Protein AF-A0A392RD25-F1 (afdb_monomer_lite)

Secondary structure (DSSP, 8-state):
------THHHHTSSS-HHHHHHHHHHHTT-S--HHHHHHTT---S-S--S-SSS---HHIIIIISHHHHHHHHHTT---HHHH----HHHHHHHHSSSTTHHHHHHHHHHHHHTT-

pLDDT: mean 81.54, std 16.65, range [34.22, 96.94]

InterPro domains:
  IPR026960 Reverse transcriptase zinc-binding domain [PF13966] (4-72)

Sequence (116 aa):
MHNSNSWTWIWKIAAPEKIKFFIWCACHNAIPTLSLLCRRNLAQSDIRPRCSTSEETILHCIRDCNTAQSIWNSLGFRSAEFFNPSDPEVWLRNNSSGNKAPIFLAGLWWNWRARN

Organism: NCBI:txid97028

Structure (mmCIF, N/CA/C/O backbone):
data_AF-A0A392RD25-F1
#
_entry.id   AF-A0A392RD25-F1
#
loop_
_atom_site.group_PDB
_atom_site.id
_atom_site.type_symbol
_atom_site.label_atom_id
_atom_site.label_alt_id
_atom_site.label_comp_id
_atom_site.label_asym_id
_atom_site.label_entity_id
_atom_site.label_seq_id
_atom_site.pdbx_PDB_ins_code
_atom_site.Cartn_x
_atom_site.Cartn_y
_atom_site.Cartn_z
_atom_site.occupancy
_atom_site.B_iso_or_equiv
_atom_site.auth_seq_id
_atom_site.auth_comp_id
_atom_site.auth_asym_id
_atom_site.auth_atom_id
_atom_site.pdbx_PDB_model_num
ATOM 1 N N . MET A 1 1 ? 13.461 20.822 11.283 1.00 34.22 1 MET A N 1
ATOM 2 C CA . MET A 1 1 ? 12.802 21.436 10.110 1.00 34.22 1 MET A CA 1
ATOM 3 C C . MET A 1 1 ? 12.602 20.337 9.077 1.00 34.22 1 MET A C 1
ATOM 5 O O . MET A 1 1 ? 13.575 19.894 8.484 1.00 34.22 1 MET A O 1
ATOM 9 N N . HIS A 1 2 ? 11.386 19.789 8.988 1.00 39.03 2 HIS A N 1
ATOM 10 C CA . HIS A 1 2 ? 11.055 18.676 8.091 1.00 39.03 2 HIS A CA 1
ATOM 11 C C . HIS A 1 2 ? 11.179 19.138 6.635 1.00 39.03 2 HIS A C 1
ATOM 13 O O . HIS A 1 2 ? 10.427 20.006 6.196 1.00 39.03 2 HIS A O 1
ATOM 19 N N . ASN A 1 3 ? 12.143 18.579 5.905 1.00 42.84 3 ASN A N 1
ATOM 20 C CA . ASN A 1 3 ? 12.251 18.768 4.464 1.00 42.84 3 ASN A CA 1
ATOM 21 C C . ASN A 1 3 ? 10.951 18.285 3.808 1.00 42.84 3 ASN A C 1
ATOM 23 O O . ASN A 1 3 ? 10.501 17.177 4.079 1.00 42.84 3 ASN A O 1
ATOM 27 N N . SER A 1 4 ? 10.364 19.146 2.979 1.00 49.56 4 SER A N 1
ATOM 28 C CA . SER A 1 4 ? 9.182 18.922 2.142 1.00 49.56 4 SER A CA 1
ATOM 29 C C . SER A 1 4 ? 9.022 17.456 1.703 1.00 49.56 4 SER A C 1
ATOM 31 O O . SER A 1 4 ? 9.732 16.986 0.808 1.00 49.56 4 SER A O 1
ATOM 33 N N . ASN A 1 5 ? 8.085 16.728 2.328 1.00 58.62 5 ASN A N 1
ATOM 34 C CA . ASN A 1 5 ? 7.627 15.417 1.863 1.00 58.62 5 ASN A CA 1
ATOM 35 C C . ASN A 1 5 ? 6.907 15.623 0.531 1.00 58.62 5 ASN A C 1
ATOM 37 O O . ASN A 1 5 ? 5.698 15.831 0.455 1.00 58.62 5 ASN A O 1
ATOM 41 N N . SER A 1 6 ? 7.685 15.639 -0.544 1.00 76.56 6 SER A N 1
ATOM 42 C CA . SER A 1 6 ? 7.154 15.794 -1.882 1.00 76.56 6 SER A CA 1
ATOM 43 C C . SER A 1 6 ? 6.322 14.559 -2.231 1.00 76.56 6 SER A C 1
ATOM 45 O O . SER A 1 6 ? 6.860 13.491 -2.523 1.00 76.56 6 SER A O 1
ATOM 47 N N . TRP A 1 7 ? 4.998 14.719 -2.271 1.00 88.69 7 TRP A N 1
ATOM 48 C CA . TRP A 1 7 ? 4.036 13.723 -2.766 1.00 88.69 7 TRP A CA 1
ATOM 49 C C . TRP A 1 7 ? 4.219 13.379 -4.256 1.00 88.69 7 TRP A C 1
ATOM 51 O O . TRP A 1 7 ? 3.468 12.584 -4.816 1.00 88.69 7 TRP A O 1
ATOM 61 N N . THR A 1 8 ? 5.233 13.947 -4.918 1.00 91.00 8 THR A N 1
ATOM 62 C CA . THR A 1 8 ? 5.591 13.665 -6.316 1.00 91.00 8 THR A CA 1
ATOM 63 C C . THR A 1 8 ? 5.876 12.192 -6.575 1.00 91.00 8 THR A C 1
ATOM 65 O O . THR A 1 8 ? 5.678 11.737 -7.699 1.00 91.00 8 THR A O 1
ATOM 68 N N . TRP A 1 9 ? 6.309 11.432 -5.564 1.00 93.44 9 TRP A N 1
ATOM 69 C CA . TRP A 1 9 ? 6.549 9.998 -5.722 1.00 93.44 9 TRP A CA 1
ATOM 70 C C . TRP A 1 9 ? 5.273 9.239 -6.107 1.00 93.44 9 TRP A C 1
ATOM 72 O O . TRP A 1 9 ? 5.353 8.342 -6.938 1.00 93.44 9 TRP A O 1
ATOM 82 N N . ILE A 1 10 ? 4.107 9.644 -5.586 1.00 94.88 10 ILE A N 1
ATOM 83 C CA . ILE A 1 10 ? 2.811 9.017 -5.891 1.00 94.88 10 ILE A CA 1
ATOM 84 C C . ILE A 1 10 ? 2.502 9.156 -7.383 1.00 94.88 10 ILE A C 1
ATOM 86 O O . ILE A 1 10 ? 2.130 8.198 -8.058 1.00 94.88 10 ILE A O 1
ATOM 90 N N . TRP A 1 11 ? 2.716 10.353 -7.923 1.00 94.06 11 TRP A N 1
ATOM 91 C CA . TRP A 1 11 ? 2.390 10.666 -9.312 1.00 94.06 11 TRP A CA 1
ATOM 92 C C . TRP A 1 11 ? 3.345 10.014 -10.320 1.00 94.06 11 TRP A C 1
ATOM 94 O O . TRP A 1 11 ? 2.962 9.803 -11.472 1.00 94.06 11 TRP A O 1
ATOM 104 N N . LYS A 1 12 ? 4.547 9.625 -9.871 1.00 93.44 12 LYS A N 1
ATOM 105 C CA . LYS A 1 12 ? 5.547 8.880 -10.653 1.00 93.44 12 LYS A CA 1
ATOM 106 C C . LYS A 1 12 ? 5.282 7.371 -10.728 1.00 93.44 12 LYS A C 1
ATOM 108 O O . LYS A 1 12 ? 5.940 6.694 -11.513 1.00 93.44 12 LYS A O 1
ATOM 113 N N . ILE A 1 13 ? 4.350 6.831 -9.939 1.00 94.56 13 ILE A N 1
ATOM 114 C CA . ILE A 1 13 ? 4.014 5.402 -9.973 1.00 94.56 13 ILE A CA 1
ATOM 115 C C . ILE A 1 13 ? 3.437 5.043 -11.348 1.00 94.56 13 ILE A C 1
ATOM 117 O O . ILE A 1 13 ? 2.543 5.718 -11.858 1.00 94.56 13 ILE A O 1
ATOM 121 N N . ALA A 1 14 ? 3.896 3.938 -11.933 1.00 93.75 14 ALA A N 1
ATOM 122 C CA . ALA A 1 14 ? 3.317 3.376 -13.151 1.00 93.75 14 ALA A CA 1
ATOM 123 C C . ALA A 1 14 ? 1.992 2.649 -12.841 1.00 93.75 14 ALA A C 1
ATOM 125 O O . ALA A 1 14 ? 1.926 1.423 -12.808 1.00 93.75 14 ALA A O 1
ATOM 126 N N . ALA A 1 15 ? 0.934 3.413 -12.563 1.00 94.19 15 ALA A N 1
ATOM 127 C CA . ALA A 1 15 ? -0.400 2.904 -12.251 1.00 94.19 15 ALA A CA 1
ATOM 128 C C . ALA A 1 15 ? -1.502 3.832 -12.783 1.00 94.19 15 ALA A C 1
ATOM 130 O O . ALA A 1 15 ? -1.244 5.015 -13.013 1.00 94.19 15 ALA A O 1
ATOM 131 N N . PRO A 1 16 ? -2.744 3.337 -12.935 1.00 94.69 16 PRO A N 1
ATOM 132 C CA . PRO A 1 16 ? -3.891 4.187 -13.230 1.00 94.69 16 PRO A CA 1
ATOM 133 C C . PRO A 1 16 ? -4.066 5.314 -12.202 1.00 94.69 16 PRO A C 1
ATOM 135 O O . PRO A 1 16 ? -3.898 5.091 -11.001 1.00 94.69 16 PRO A O 1
ATOM 138 N N . GLU A 1 17 ? -4.510 6.488 -12.657 1.00 93.38 17 GLU A N 1
ATOM 139 C CA . GLU A 1 17 ? -4.712 7.677 -11.807 1.00 93.38 17 GLU A CA 1
ATOM 140 C C . GLU A 1 17 ? -5.620 7.412 -10.600 1.00 93.38 17 GLU A C 1
ATOM 142 O O . GLU A 1 17 ? -5.350 7.887 -9.502 1.00 93.38 17 GLU A O 1
ATOM 147 N N . LYS A 1 18 ? -6.638 6.554 -10.748 1.00 90.06 18 LYS A N 1
ATOM 148 C CA . LYS A 1 18 ? -7.500 6.139 -9.628 1.00 90.06 18 LYS A CA 1
ATOM 149 C C . LYS A 1 18 ? -6.734 5.474 -8.475 1.00 90.06 18 LYS A C 1
ATOM 151 O O . LYS A 1 18 ? -7.099 5.660 -7.320 1.00 90.06 18 LYS A O 1
ATOM 156 N N . ILE A 1 19 ? -5.677 4.709 -8.772 1.00 93.19 19 ILE A N 1
ATOM 157 C CA . ILE A 1 19 ? -4.851 4.046 -7.753 1.00 93.19 19 ILE A CA 1
ATOM 158 C C . ILE A 1 19 ? -3.926 5.074 -7.099 1.00 93.19 19 ILE A C 1
ATOM 160 O O . ILE A 1 19 ? -3.790 5.078 -5.881 1.00 93.19 19 ILE A O 1
ATOM 164 N N . LYS A 1 20 ? -3.339 5.985 -7.884 1.00 94.31 20 LYS A N 1
ATOM 165 C CA . LYS A 1 20 ? -2.521 7.089 -7.357 1.00 94.31 20 LYS A CA 1
ATOM 166 C C . LYS A 1 20 ? -3.326 7.977 -6.410 1.00 94.31 20 LYS A C 1
ATOM 168 O O . LYS A 1 20 ? -2.880 8.255 -5.301 1.00 94.31 20 LYS A O 1
ATOM 173 N N . PHE A 1 21 ? -4.537 8.352 -6.815 1.00 91.88 21 PHE A N 1
ATOM 174 C CA . PHE A 1 21 ? -5.453 9.134 -5.992 1.00 91.88 21 PHE A CA 1
ATOM 175 C C . PHE A 1 21 ? -5.832 8.391 -4.709 1.00 91.88 21 PHE A C 1
ATOM 177 O O . PHE A 1 21 ? -5.794 8.964 -3.625 1.00 91.88 21 PHE A O 1
ATOM 184 N N . PHE A 1 22 ? -6.116 7.091 -4.810 1.00 91.38 22 PHE A N 1
ATOM 185 C CA . PHE A 1 22 ? -6.359 6.249 -3.645 1.00 91.38 22 PHE A CA 1
ATOM 186 C C . PHE A 1 22 ? -5.171 6.237 -2.666 1.00 91.38 22 PHE A C 1
ATOM 188 O O . PHE A 1 22 ? -5.369 6.449 -1.472 1.00 91.38 22 PHE A O 1
ATOM 195 N N . ILE A 1 23 ? -3.941 6.045 -3.158 1.00 93.31 23 ILE A N 1
ATOM 196 C CA . ILE A 1 23 ? -2.710 6.085 -2.346 1.00 93.31 23 ILE A CA 1
ATOM 197 C C . ILE A 1 23 ? -2.565 7.445 -1.664 1.00 93.31 23 ILE A C 1
ATOM 199 O O . ILE A 1 23 ? -2.286 7.504 -0.470 1.00 93.31 23 ILE A O 1
ATOM 203 N N . TRP A 1 24 ? -2.807 8.535 -2.394 1.00 93.19 24 TRP A N 1
ATOM 204 C CA . TRP A 1 24 ? -2.792 9.881 -1.832 1.00 93.19 24 TRP A CA 1
ATOM 205 C C . TRP A 1 24 ? -3.810 10.025 -0.691 1.00 93.19 24 TRP A C 1
ATOM 207 O O . TRP A 1 24 ? -3.440 10.418 0.415 1.00 93.19 24 TRP A O 1
ATOM 217 N N . CYS A 1 25 ? -5.065 9.614 -0.895 1.00 90.00 25 CYS A N 1
ATOM 218 C CA . CYS A 1 25 ? -6.070 9.630 0.168 1.00 90.00 25 CYS A CA 1
ATOM 219 C C . CYS A 1 25 ? -5.663 8.763 1.370 1.00 90.00 25 CYS A C 1
ATOM 221 O O . CYS A 1 25 ? -5.920 9.156 2.509 1.00 90.00 25 CYS A O 1
ATOM 223 N N . ALA A 1 26 ? -5.037 7.604 1.137 1.00 89.19 26 ALA A N 1
ATOM 224 C CA . ALA A 1 26 ? -4.579 6.701 2.191 1.00 89.19 26 ALA A CA 1
ATOM 225 C C . ALA A 1 26 ? -3.498 7.345 3.065 1.00 89.19 26 ALA A C 1
ATOM 227 O O . ALA A 1 26 ? -3.618 7.318 4.288 1.00 89.19 26 ALA A O 1
ATOM 228 N N . CYS A 1 27 ? -2.497 7.980 2.450 1.00 89.75 27 CYS A N 1
ATOM 229 C CA . CYS A 1 27 ? -1.444 8.703 3.166 1.00 89.75 27 CYS A CA 1
ATOM 230 C C . CYS A 1 27 ? -1.998 9.872 3.996 1.00 89.75 27 CYS A C 1
ATOM 232 O O . CYS A 1 27 ? -1.478 10.181 5.063 1.00 89.75 27 CYS A O 1
ATOM 234 N N . HIS A 1 28 ? -3.077 10.506 3.534 1.00 85.56 28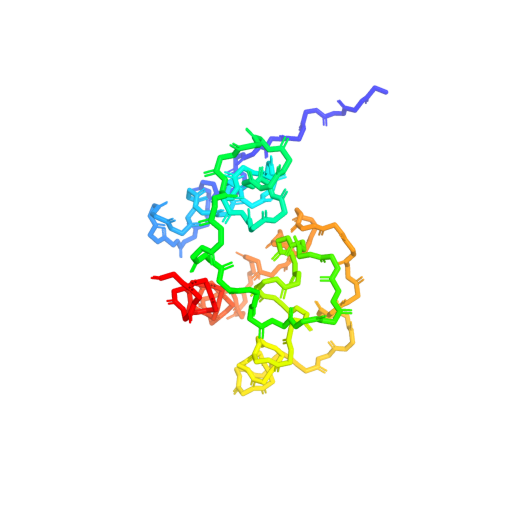 HIS A N 1
ATOM 235 C CA . HIS A 1 28 ? -3.708 11.637 4.215 1.00 85.56 28 HIS A CA 1
ATOM 236 C C . HIS A 1 28 ? -4.823 11.244 5.202 1.00 85.56 28 HIS A C 1
ATOM 238 O O . HIS A 1 28 ? -5.519 12.129 5.699 1.00 85.56 28 HIS A O 1
ATOM 244 N N . ASN A 1 29 ? -5.033 9.948 5.486 1.00 76.50 29 ASN A N 1
ATOM 245 C CA . ASN A 1 29 ? -6.174 9.452 6.278 1.00 76.50 29 ASN A CA 1
ATOM 246 C C . ASN A 1 29 ? -7.532 10.013 5.797 1.00 76.50 29 ASN A C 1
ATOM 248 O O . ASN A 1 29 ? -8.463 10.209 6.576 1.00 76.50 29 ASN A O 1
ATOM 252 N N . ALA A 1 30 ? -7.635 10.297 4.497 1.00 72.25 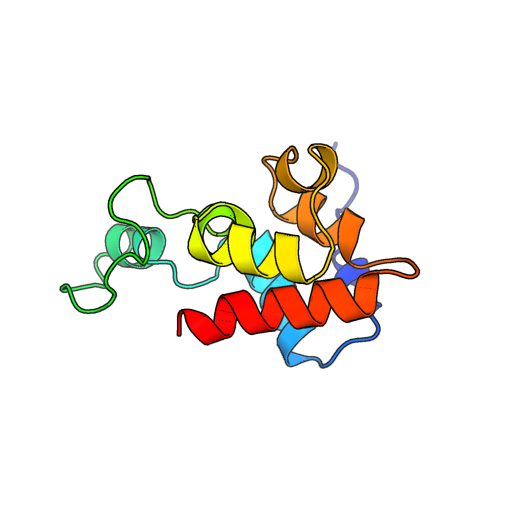30 ALA A N 1
ATOM 253 C CA . ALA A 1 30 ? -8.795 10.912 3.858 1.00 72.25 30 ALA A CA 1
ATOM 254 C C . ALA A 1 30 ? -9.728 9.875 3.215 1.00 72.25 30 ALA A C 1
ATOM 256 O O . ALA A 1 30 ? -10.722 10.230 2.585 1.00 72.25 30 ALA A O 1
ATOM 257 N N . ILE A 1 31 ? -9.407 8.589 3.360 1.00 73.19 31 ILE A N 1
ATOM 258 C CA . ILE A 1 31 ? -10.266 7.496 2.923 1.00 73.19 31 ILE A CA 1
ATOM 259 C C . ILE A 1 31 ? -11.418 7.353 3.922 1.00 73.19 31 ILE A C 1
ATOM 261 O O . ILE A 1 31 ? -11.152 7.291 5.123 1.00 73.19 31 ILE A O 1
ATOM 265 N N . PRO A 1 32 ? -12.681 7.258 3.463 1.00 63.38 32 PRO A N 1
ATOM 266 C CA . PRO A 1 32 ? -13.800 6.969 4.345 1.00 63.38 32 PRO A CA 1
ATOM 267 C C . PRO A 1 32 ? -13.628 5.567 4.947 1.00 63.38 32 PRO A C 1
ATOM 269 O O . PRO A 1 32 ? -13.952 4.546 4.346 1.00 63.38 32 PRO A O 1
ATOM 272 N N . THR A 1 33 ? -13.052 5.508 6.141 1.00 63.34 33 THR A N 1
ATOM 273 C CA . THR A 1 33 ? -13.147 4.361 7.042 1.00 63.34 33 THR A CA 1
ATOM 274 C C . THR A 1 33 ? -14.375 4.545 7.928 1.00 63.34 33 THR A C 1
ATOM 276 O O . THR A 1 33 ? -14.807 5.679 8.153 1.00 63.34 33 THR A O 1
ATOM 279 N N . LEU A 1 34 ? -14.941 3.463 8.472 1.00 58.72 34 LEU A N 1
ATOM 280 C CA . LEU A 1 34 ? -16.039 3.589 9.430 1.00 58.72 34 LEU A CA 1
ATOM 281 C C . LEU A 1 34 ? -15.601 4.430 10.631 1.00 58.72 34 LEU A C 1
ATOM 283 O O . LEU A 1 34 ? -16.367 5.255 11.108 1.00 58.72 34 LEU A O 1
ATOM 287 N N . SER A 1 35 ? -14.341 4.305 11.059 1.00 56.09 35 SER A N 1
ATOM 288 C CA . SER A 1 35 ? -13.756 5.152 12.105 1.00 56.09 35 SER A CA 1
ATOM 289 C C . SER A 1 35 ? -13.802 6.648 11.762 1.00 56.09 35 SER A C 1
ATOM 291 O O . SER A 1 35 ? -14.167 7.454 12.618 1.00 56.09 35 SER A O 1
ATOM 293 N N . LEU A 1 36 ? -13.503 7.039 10.517 1.00 58.22 36 LEU A N 1
ATOM 294 C CA . LEU A 1 36 ? -13.565 8.434 10.072 1.00 58.22 36 LEU A CA 1
ATOM 295 C C . LEU A 1 36 ? -15.013 8.927 9.940 1.00 58.22 36 LEU A C 1
ATOM 297 O O . LEU A 1 36 ? -15.305 10.071 10.286 1.00 58.22 36 LEU A O 1
ATOM 301 N N . LEU A 1 37 ? -15.922 8.069 9.475 1.00 60.81 37 LEU A N 1
ATOM 302 C CA . LEU A 1 37 ? -17.343 8.394 9.340 1.00 60.81 37 LEU A CA 1
ATOM 303 C C . LEU A 1 37 ? -18.037 8.518 10.706 1.00 60.81 37 LEU A C 1
ATOM 305 O O . LEU A 1 37 ? -18.794 9.466 10.910 1.00 60.81 37 LEU A O 1
ATOM 309 N N . CYS A 1 38 ? -17.710 7.644 11.664 1.00 56.88 38 CYS A N 1
ATOM 310 C CA . CYS A 1 38 ? -18.146 7.743 13.058 1.00 56.88 38 CYS A CA 1
ATOM 311 C C . CYS A 1 38 ? -17.580 8.999 13.734 1.00 56.88 38 CYS A C 1
ATOM 313 O O . CYS A 1 38 ? -18.338 9.745 14.343 1.00 56.88 38 CYS A O 1
ATOM 315 N N . ARG A 1 39 ? -16.280 9.305 13.570 1.00 58.34 39 ARG A N 1
ATOM 316 C CA . ARG A 1 39 ? -15.678 10.546 14.108 1.00 58.34 39 ARG A CA 1
ATOM 317 C C . ARG A 1 39 ? -16.309 11.819 13.540 1.00 58.34 39 ARG A C 1
ATOM 319 O O . ARG A 1 39 ? -16.284 12.849 14.203 1.00 58.34 39 ARG A O 1
ATOM 326 N N . ARG A 1 40 ? -16.848 11.769 12.319 1.00 59.97 40 ARG A N 1
ATOM 327 C CA . ARG A 1 40 ? -17.528 12.903 11.675 1.00 59.97 40 ARG A CA 1
ATOM 328 C C . ARG A 1 40 ? -19.037 12.953 11.949 1.00 59.97 40 ARG A C 1
ATOM 330 O O . ARG A 1 40 ? -19.691 13.834 11.404 1.00 59.97 40 ARG A O 1
ATOM 337 N N . ASN A 1 41 ? -19.589 12.055 12.773 1.00 60.78 41 ASN A N 1
ATOM 338 C CA . ASN A 1 41 ? -21.036 11.892 12.995 1.00 60.78 41 ASN A CA 1
ATOM 339 C C . ASN A 1 41 ? -21.841 11.648 11.698 1.00 60.78 41 ASN A C 1
ATOM 341 O O . ASN A 1 41 ? -23.017 11.987 11.623 1.00 60.78 41 ASN A O 1
ATOM 345 N N . LEU A 1 42 ? -21.211 11.077 10.664 1.00 56.91 42 LEU A N 1
ATOM 346 C CA . LEU A 1 42 ? -21.810 10.882 9.335 1.00 56.91 42 LEU A CA 1
ATOM 347 C C . LEU A 1 42 ? -22.315 9.454 9.085 1.00 56.91 42 LEU A C 1
ATOM 349 O O . LEU A 1 42 ? -22.858 9.192 8.016 1.00 56.91 42 LEU A O 1
ATOM 353 N N . ALA A 1 43 ? -22.137 8.521 10.024 1.00 51.16 43 ALA A N 1
ATOM 354 C CA . ALA A 1 43 ? -22.584 7.138 9.862 1.00 51.16 43 ALA A CA 1
ATOM 355 C C . ALA A 1 43 ? -23.641 6.740 10.899 1.00 51.16 43 ALA A C 1
ATOM 357 O O . ALA A 1 43 ? -23.347 6.603 12.084 1.00 51.16 43 ALA A O 1
ATOM 358 N N . GLN A 1 44 ? -24.848 6.454 10.406 1.00 46.47 44 GLN A N 1
ATOM 359 C CA . GLN A 1 44 ? -25.798 5.535 11.026 1.00 46.47 44 GLN A CA 1
ATOM 360 C C . GLN A 1 44 ? -25.591 4.156 10.357 1.00 46.47 44 GLN A C 1
ATOM 362 O O . GLN A 1 44 ? -25.997 3.919 9.228 1.00 46.47 44 GLN A O 1
ATOM 367 N N . SER A 1 45 ? -24.828 3.292 11.029 1.00 43.84 45 SER A N 1
ATOM 368 C CA . SER A 1 45 ? -24.870 1.815 10.985 1.00 43.84 45 SER A CA 1
ATOM 369 C C . SER A 1 45 ? -24.779 0.966 9.694 1.00 43.84 45 SER A C 1
ATOM 371 O O . SER A 1 45 ? -24.819 -0.250 9.863 1.00 43.84 45 SER A O 1
ATOM 373 N N . ASP A 1 46 ? -24.600 1.471 8.467 1.00 44.97 46 ASP A N 1
ATOM 374 C CA . ASP A 1 46 ? -24.597 0.569 7.279 1.00 44.97 46 ASP A CA 1
ATOM 375 C C . ASP A 1 46 ? -23.225 0.118 6.747 1.00 44.97 46 ASP A C 1
ATOM 377 O O . ASP A 1 46 ? -23.136 -0.876 6.025 1.00 44.97 46 ASP A O 1
ATOM 381 N N . ILE A 1 47 ? -22.120 0.754 7.146 1.00 52.41 47 ILE A N 1
ATOM 382 C CA . ILE A 1 47 ? -20.778 0.241 6.821 1.00 52.41 47 ILE A CA 1
ATOM 383 C C . ILE A 1 47 ? -20.364 -0.694 7.948 1.00 52.41 47 ILE A C 1
ATOM 385 O O . ILE A 1 47 ? -19.863 -0.279 8.991 1.00 52.41 47 ILE A O 1
ATOM 389 N N . ARG A 1 48 ? -20.631 -1.985 7.766 1.00 57.16 48 ARG A N 1
ATOM 390 C CA . ARG A 1 48 ? -20.224 -3.003 8.733 1.00 57.16 48 ARG A CA 1
ATOM 391 C C . ARG A 1 48 ? -18.698 -3.132 8.699 1.00 57.16 48 ARG A C 1
ATOM 393 O O . ARG A 1 48 ? -18.141 -3.339 7.619 1.00 57.16 48 ARG A O 1
ATOM 400 N N . PRO A 1 49 ? -18.012 -3.058 9.854 1.00 59.16 49 PRO A N 1
ATOM 401 C CA . PRO A 1 49 ? -16.600 -3.394 9.919 1.00 59.16 49 PRO A CA 1
ATOM 402 C C . PRO A 1 49 ? -16.388 -4.782 9.317 1.00 59.16 49 PRO A C 1
ATOM 404 O O . PRO A 1 49 ? -17.062 -5.740 9.702 1.00 59.16 49 PRO A O 1
ATOM 407 N N . ARG A 1 50 ? -15.428 -4.910 8.399 1.00 63.19 50 ARG A N 1
ATOM 408 C CA . ARG A 1 50 ? -15.022 -6.218 7.856 1.00 63.19 50 ARG A CA 1
ATOM 409 C C . ARG A 1 50 ? -14.437 -7.118 8.954 1.00 63.19 50 ARG A C 1
ATOM 411 O O . ARG A 1 50 ? -14.424 -8.336 8.816 1.00 63.19 50 ARG A O 1
ATOM 418 N N . CYS A 1 51 ? -13.978 -6.521 10.055 1.00 64.44 51 CYS A N 1
ATOM 419 C CA . CYS A 1 51 ? -13.585 -7.202 11.282 1.00 64.44 51 CYS A CA 1
ATOM 420 C C . CYS A 1 51 ? -14.144 -6.455 12.497 1.00 64.44 51 CYS A C 1
ATOM 422 O O . CYS A 1 51 ? -14.046 -5.236 12.582 1.00 64.44 51 CYS A O 1
ATOM 424 N N . SER A 1 52 ? -14.705 -7.192 13.452 1.00 62.62 52 SER A N 1
ATOM 425 C CA . SER A 1 52 ? -15.299 -6.662 14.688 1.00 62.62 52 SER A CA 1
ATOM 426 C C . SER A 1 52 ? -14.290 -6.459 15.826 1.00 62.62 52 SER A C 1
ATOM 428 O O . SER A 1 52 ? -14.689 -6.205 16.958 1.00 62.62 52 SER A O 1
ATOM 430 N N . THR A 1 53 ? -12.997 -6.648 15.560 1.00 57.88 53 THR A N 1
ATOM 431 C CA . THR A 1 53 ? -11.984 -6.928 16.589 1.00 57.88 53 THR A CA 1
ATOM 432 C C . THR A 1 53 ? -10.983 -5.800 16.846 1.00 57.88 53 THR A C 1
ATOM 434 O O . THR A 1 53 ? -10.233 -5.898 17.812 1.00 57.88 53 THR A O 1
ATOM 437 N N . SER A 1 54 ? -10.953 -4.723 16.051 1.00 58.88 54 SER A N 1
ATOM 438 C CA . SER A 1 54 ? -10.006 -3.609 16.249 1.00 58.88 54 SER A CA 1
ATOM 439 C C . SER A 1 54 ? -10.537 -2.260 15.755 1.00 58.88 54 SER A C 1
ATOM 441 O O . SER A 1 54 ? -11.423 -2.220 14.901 1.00 58.88 54 SER A O 1
ATOM 443 N N . GLU A 1 55 ? -9.956 -1.152 16.245 1.00 65.88 55 GLU A N 1
ATOM 444 C CA . GLU A 1 55 ? -10.165 0.183 15.664 1.00 65.88 55 GLU A CA 1
ATOM 445 C C . GLU A 1 55 ? -9.820 0.132 14.171 1.00 65.88 55 GLU A C 1
ATOM 447 O O . GLU A 1 55 ? -8.736 -0.295 13.766 1.00 65.88 55 GLU A O 1
ATOM 452 N N . GLU A 1 56 ? -10.778 0.513 13.332 1.00 70.00 56 GLU A N 1
ATOM 453 C CA . GLU A 1 56 ? -10.634 0.368 11.894 1.00 70.00 56 GLU A CA 1
ATOM 454 C C . GLU A 1 56 ? -9.715 1.469 11.341 1.00 70.00 56 GLU A C 1
ATOM 456 O O . GLU A 1 56 ? -10.147 2.588 11.068 1.00 70.00 56 GLU A O 1
ATOM 461 N N . THR A 1 57 ? -8.430 1.161 11.181 1.00 82.38 57 THR A N 1
ATOM 462 C CA . THR A 1 57 ? -7.454 2.033 10.509 1.00 82.38 57 THR A CA 1
ATOM 463 C C . THR A 1 57 ? -7.384 1.727 9.015 1.00 82.38 57 THR A C 1
ATOM 465 O O . THR A 1 57 ? -7.813 0.664 8.559 1.00 82.38 57 THR A O 1
ATOM 468 N N . ILE A 1 58 ? -6.802 2.634 8.223 1.00 85.62 58 ILE A N 1
ATOM 469 C CA . ILE A 1 58 ? -6.602 2.379 6.792 1.00 85.62 58 ILE A CA 1
ATOM 470 C C . ILE A 1 58 ? -5.746 1.126 6.552 1.00 85.62 58 ILE A C 1
ATOM 472 O O . ILE A 1 58 ? -6.126 0.285 5.739 1.00 85.62 58 ILE A O 1
ATOM 476 N N . LEU A 1 59 ? -4.660 0.947 7.316 1.00 89.56 59 LEU A N 1
ATOM 477 C CA . LEU A 1 59 ? -3.819 -0.253 7.257 1.00 89.56 59 LEU A CA 1
ATOM 478 C C . LEU A 1 59 ? -4.595 -1.508 7.648 1.00 89.56 59 LEU A C 1
ATOM 480 O O . LEU A 1 59 ? -4.498 -2.512 6.951 1.00 89.56 59 LEU A O 1
ATOM 484 N N . HIS A 1 60 ? -5.456 -1.447 8.665 1.00 86.94 60 HIS A N 1
ATOM 485 C CA . HIS A 1 60 ? -6.322 -2.576 8.985 1.00 86.94 60 HIS A CA 1
ATOM 486 C C . HIS A 1 60 ? -7.213 -2.973 7.800 1.00 86.94 60 HIS A C 1
ATOM 488 O O . HIS A 1 60 ? -7.287 -4.147 7.435 1.00 86.94 60 HIS A O 1
ATOM 494 N N . CYS A 1 61 ? -7.824 -1.992 7.136 1.00 83.44 61 CYS A N 1
ATOM 495 C CA . CYS A 1 61 ? -8.732 -2.234 6.017 1.00 83.44 61 CYS A CA 1
ATOM 496 C C . CYS A 1 61 ? -8.052 -2.900 4.817 1.00 83.44 61 CYS A C 1
ATOM 498 O O . CYS A 1 61 ? -8.665 -3.738 4.153 1.00 83.44 61 CYS A O 1
ATOM 500 N N . ILE A 1 62 ? -6.812 -2.503 4.522 1.00 89.75 62 ILE A N 1
ATOM 501 C CA . ILE A 1 62 ? -6.122 -2.878 3.279 1.00 89.75 62 ILE A CA 1
ATOM 502 C C . ILE A 1 62 ? -4.979 -3.872 3.476 1.00 89.75 62 ILE A C 1
ATOM 504 O O . ILE A 1 62 ? -4.487 -4.407 2.486 1.00 89.75 62 ILE A O 1
ATOM 508 N N . ARG A 1 63 ? -4.552 -4.130 4.717 1.00 92.62 63 ARG A N 1
ATOM 509 C CA . ARG A 1 63 ? -3.389 -4.963 5.051 1.00 92.62 63 ARG A CA 1
ATOM 510 C C . ARG A 1 63 ? -3.637 -5.913 6.218 1.00 92.62 63 ARG A C 1
ATOM 512 O O . ARG A 1 63 ? -3.456 -7.112 6.030 1.00 92.62 63 ARG A O 1
ATOM 519 N N . ASP A 1 64 ? -4.043 -5.402 7.382 1.00 90.44 64 ASP A N 1
ATOM 520 C CA . ASP A 1 64 ? -3.956 -6.177 8.633 1.00 90.44 64 ASP A CA 1
ATOM 521 C C . ASP A 1 64 ? -5.195 -7.014 8.949 1.00 90.44 64 ASP A C 1
ATOM 523 O O . ASP A 1 64 ? -5.104 -7.947 9.743 1.00 90.44 64 ASP A O 1
ATOM 527 N N . CYS A 1 65 ? -6.355 -6.744 8.346 1.00 88.06 65 CYS A N 1
ATOM 528 C CA . CYS A 1 65 ? -7.509 -7.617 8.547 1.00 88.06 65 CYS A CA 1
ATOM 529 C C . CYS A 1 65 ? -7.247 -9.023 7.979 1.00 88.06 65 CYS A C 1
ATOM 531 O O . CYS A 1 65 ? -6.598 -9.171 6.942 1.00 88.06 65 CYS A O 1
ATOM 533 N N . ASN A 1 66 ? -7.795 -10.063 8.619 1.00 88.94 66 ASN A N 1
ATOM 534 C CA . ASN A 1 66 ? -7.560 -11.469 8.245 1.00 88.94 66 ASN A CA 1
ATOM 535 C C . ASN A 1 66 ? -7.804 -11.735 6.754 1.00 88.94 66 ASN A C 1
ATOM 537 O O . ASN A 1 66 ? -7.064 -12.467 6.097 1.00 88.94 66 ASN A O 1
ATOM 541 N N . THR A 1 67 ? -8.837 -11.105 6.198 1.00 88.19 67 THR A N 1
ATOM 542 C CA . THR A 1 67 ? -9.164 -11.251 4.784 1.00 88.19 67 THR A CA 1
ATOM 543 C C . THR A 1 67 ? -8.141 -10.555 3.882 1.00 88.19 67 THR A C 1
ATOM 545 O O . THR A 1 67 ? -7.785 -11.110 2.845 1.00 88.19 67 THR A O 1
ATOM 548 N N . ALA A 1 68 ? -7.625 -9.381 4.265 1.00 90.94 68 ALA A N 1
ATOM 549 C CA . ALA A 1 68 ? -6.560 -8.721 3.514 1.00 90.94 68 ALA A CA 1
ATOM 550 C C . ALA A 1 68 ? -5.242 -9.492 3.593 1.00 90.94 68 ALA A C 1
ATOM 552 O O . ALA A 1 68 ? -4.611 -9.715 2.561 1.00 90.94 68 ALA A O 1
ATOM 553 N N . GLN A 1 69 ? -4.870 -9.981 4.778 1.00 92.50 69 GLN A N 1
ATOM 554 C CA . GLN A 1 69 ? -3.687 -10.823 4.951 1.00 92.50 69 GLN A CA 1
ATOM 555 C C . GLN A 1 69 ? -3.750 -12.079 4.071 1.00 92.50 69 GLN A C 1
ATOM 557 O O . GLN A 1 69 ? -2.766 -12.428 3.425 1.00 92.50 69 GLN A O 1
ATOM 562 N N . SER A 1 70 ? -4.912 -12.737 3.980 1.00 92.19 70 SER A N 1
ATOM 563 C CA . SER A 1 70 ? -5.102 -13.905 3.107 1.00 92.19 70 SER A CA 1
ATOM 564 C C . SER A 1 70 ? -4.844 -13.581 1.627 1.00 92.19 70 SER A C 1
ATOM 566 O O . SER A 1 70 ? -4.142 -14.329 0.935 1.00 92.19 70 SER A O 1
ATOM 568 N N . ILE A 1 71 ? -5.330 -12.428 1.153 1.00 92.50 71 ILE A N 1
ATOM 569 C CA . ILE A 1 71 ? -5.072 -11.942 -0.209 1.00 92.50 71 ILE A CA 1
ATOM 570 C C . ILE A 1 71 ? -3.572 -11.679 -0.403 1.00 92.50 71 ILE A C 1
ATOM 572 O O . ILE A 1 71 ? -2.984 -12.175 -1.363 1.00 92.50 71 ILE A O 1
ATOM 576 N N . TRP A 1 72 ? -2.922 -10.971 0.523 1.00 96.06 72 TRP A N 1
ATOM 577 C CA . TRP A 1 72 ? -1.486 -10.677 0.446 1.00 96.06 72 TRP A CA 1
ATOM 578 C C . TRP A 1 72 ? -0.619 -11.935 0.435 1.00 96.06 72 TRP A C 1
ATOM 580 O O . TRP A 1 72 ? 0.275 -12.066 -0.405 1.00 96.06 72 TRP A O 1
ATOM 590 N N . ASN A 1 73 ? -0.940 -12.907 1.287 1.00 94.94 73 ASN A N 1
ATOM 591 C CA . ASN A 1 73 ? -0.249 -14.191 1.341 1.00 94.94 73 ASN A CA 1
ATOM 592 C C . ASN A 1 73 ? -0.381 -14.979 0.029 1.00 94.94 73 ASN A C 1
ATOM 594 O O . ASN A 1 73 ? 0.581 -15.626 -0.404 1.00 94.94 73 ASN A O 1
ATOM 598 N N . SER A 1 74 ? -1.545 -14.896 -0.621 1.00 94.12 74 SER A N 1
ATOM 599 C CA . SER A 1 74 ? -1.807 -15.514 -1.928 1.00 94.12 74 SER A CA 1
ATOM 600 C C . SER A 1 74 ? -1.045 -14.819 -3.061 1.00 94.12 74 SER A C 1
ATOM 602 O O . SER A 1 74 ? -0.586 -15.478 -3.986 1.00 94.12 74 SER A O 1
ATOM 604 N N . LEU A 1 75 ? -0.832 -13.504 -2.949 1.00 95.00 75 LEU A N 1
ATOM 605 C CA . LEU A 1 75 ? -0.023 -12.703 -3.876 1.00 95.00 75 LEU A CA 1
ATOM 606 C C . LEU A 1 75 ? 1.495 -12.788 -3.608 1.00 95.00 75 LEU A C 1
ATOM 608 O O . LEU A 1 75 ? 2.281 -12.156 -4.312 1.00 95.00 75 LEU A O 1
ATOM 612 N N . GLY A 1 76 ? 1.925 -13.558 -2.601 1.00 95.38 76 GLY A N 1
ATOM 613 C CA . GLY A 1 76 ? 3.340 -13.774 -2.276 1.00 95.38 76 GLY A CA 1
ATOM 614 C C . GLY A 1 76 ? 3.963 -12.737 -1.331 1.00 95.38 76 GLY A C 1
ATOM 615 O O . GLY A 1 76 ? 5.186 -12.713 -1.173 1.00 95.38 76 GLY A O 1
ATOM 616 N N . PHE A 1 77 ? 3.153 -11.902 -0.677 1.00 95.88 77 PHE A N 1
ATOM 617 C CA . PHE A 1 77 ? 3.579 -10.962 0.365 1.00 95.88 77 PHE A CA 1
ATOM 618 C C . PHE A 1 77 ? 3.384 -11.595 1.747 1.00 95.88 77 PHE A C 1
ATOM 620 O O . PHE A 1 77 ? 2.378 -11.369 2.410 1.00 95.88 77 PHE A O 1
ATOM 627 N N . ARG A 1 78 ? 4.337 -12.445 2.145 1.00 94.75 78 ARG A N 1
ATOM 628 C CA . ARG A 1 78 ? 4.276 -13.250 3.384 1.00 94.75 78 ARG A CA 1
ATOM 629 C C . ARG A 1 78 ? 5.292 -12.832 4.445 1.00 94.75 78 ARG A C 1
ATOM 631 O O . ARG A 1 78 ? 5.326 -13.411 5.524 1.00 94.75 78 ARG A O 1
ATOM 638 N N . SER A 1 79 ? 6.184 -11.907 4.104 1.00 93.69 79 SER A N 1
ATOM 639 C CA . SER A 1 79 ? 7.322 -11.571 4.952 1.00 93.69 79 SER A CA 1
ATOM 640 C C . SER A 1 79 ? 6.884 -10.668 6.106 1.00 93.69 79 SER A C 1
ATOM 642 O O . SER A 1 79 ? 5.991 -9.834 5.942 1.00 93.69 79 SER A O 1
ATOM 644 N N . ALA A 1 80 ? 7.502 -10.821 7.277 1.00 91.38 80 ALA A N 1
ATOM 645 C CA . ALA A 1 80 ? 7.163 -10.008 8.444 1.00 91.38 80 ALA A CA 1
ATOM 646 C C . ALA A 1 80 ? 7.422 -8.514 8.179 1.00 91.38 80 ALA A C 1
ATOM 648 O O . ALA A 1 80 ? 6.668 -7.655 8.628 1.00 91.38 80 ALA A O 1
ATOM 649 N N . GLU A 1 81 ? 8.433 -8.201 7.367 1.00 92.19 81 GLU A N 1
ATOM 650 C CA . GLU A 1 81 ? 8.789 -6.842 6.957 1.00 92.19 81 GLU A CA 1
ATOM 651 C C . GLU A 1 81 ? 7.670 -6.162 6.162 1.00 92.19 81 GLU A C 1
ATOM 653 O O . GLU A 1 81 ? 7.544 -4.941 6.208 1.00 92.19 81 GLU A O 1
ATOM 658 N N . PHE A 1 82 ? 6.830 -6.931 5.462 1.00 94.31 82 PHE A N 1
ATOM 659 C CA . PHE A 1 82 ? 5.674 -6.386 4.755 1.00 94.31 82 PHE A CA 1
ATOM 660 C C . PHE A 1 82 ? 4.588 -5.881 5.717 1.00 94.31 82 PHE A C 1
ATOM 662 O O . PHE A 1 82 ? 3.939 -4.873 5.433 1.00 94.31 82 PHE A O 1
ATOM 669 N N . PHE A 1 83 ? 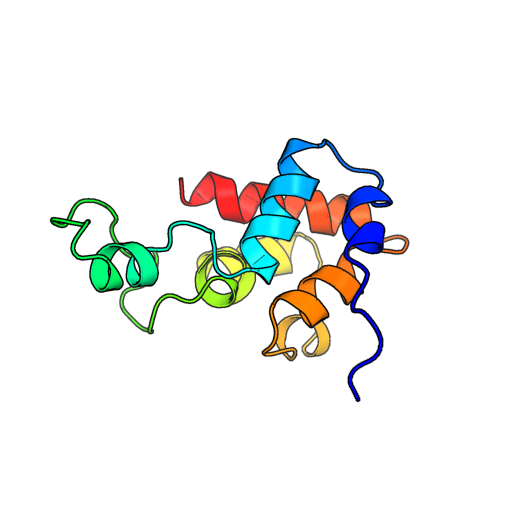4.403 -6.553 6.856 1.00 93.25 83 PHE A N 1
ATOM 670 C CA . PHE A 1 83 ? 3.364 -6.240 7.845 1.00 93.25 83 PHE A CA 1
ATOM 671 C C . PHE A 1 83 ? 3.857 -5.343 8.994 1.00 93.25 83 PHE A C 1
ATOM 673 O O . PHE A 1 83 ? 3.049 -4.841 9.766 1.00 93.25 83 PHE A O 1
ATOM 680 N N . ASN A 1 84 ? 5.166 -5.100 9.093 1.00 92.2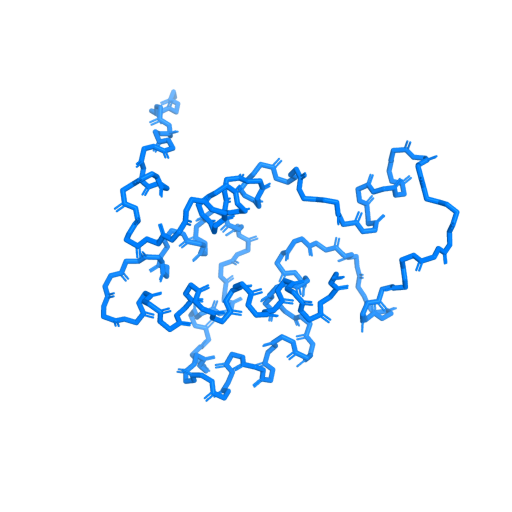5 84 ASN A N 1
ATOM 681 C CA . ASN A 1 84 ? 5.781 -4.351 10.192 1.00 92.25 84 ASN A CA 1
ATOM 682 C C . ASN A 1 84 ? 5.490 -2.826 10.193 1.00 92.25 84 ASN A C 1
ATOM 684 O O . ASN A 1 84 ? 5.168 -2.284 11.252 1.00 92.25 84 ASN A O 1
ATOM 688 N N . PRO A 1 85 ? 5.565 -2.084 9.063 1.00 91.56 85 PRO A N 1
ATOM 689 C CA . PRO A 1 85 ? 5.468 -0.624 9.112 1.00 91.56 85 PRO A CA 1
ATOM 690 C C . PRO A 1 85 ? 4.116 -0.150 9.660 1.00 91.56 85 PRO A C 1
ATOM 692 O O . PRO A 1 85 ? 3.074 -0.441 9.084 1.00 91.56 85 PRO A O 1
ATOM 695 N N . SER A 1 86 ? 4.104 0.606 10.756 1.00 88.56 86 SER A N 1
ATOM 696 C CA . SER A 1 86 ? 2.849 1.126 11.331 1.00 88.56 86 SER A CA 1
ATOM 697 C C . SER A 1 86 ? 2.331 2.380 10.616 1.00 88.56 86 SER A C 1
ATOM 699 O O . SER A 1 86 ? 1.163 2.731 10.756 1.00 88.56 86 SER A O 1
ATOM 701 N N . ASP A 1 87 ? 3.189 3.042 9.837 1.00 90.38 87 ASP A N 1
ATOM 702 C CA . ASP A 1 87 ? 2.848 4.224 9.048 1.00 90.38 87 ASP A CA 1
ATOM 703 C C . ASP A 1 87 ? 2.372 3.815 7.633 1.00 90.38 87 ASP A C 1
ATOM 705 O O . ASP A 1 87 ? 3.137 3.173 6.894 1.00 90.38 87 ASP A O 1
ATOM 709 N N . PRO A 1 88 ? 1.134 4.177 7.230 1.00 90.94 88 PRO A N 1
ATOM 710 C CA . PRO A 1 88 ? 0.618 3.902 5.893 1.00 90.94 88 PRO A CA 1
ATOM 711 C C . PRO A 1 88 ? 1.480 4.487 4.769 1.00 90.94 88 PRO A C 1
ATOM 713 O O . PRO A 1 88 ? 1.655 3.822 3.749 1.00 90.94 88 PRO A O 1
ATOM 716 N N . GLU A 1 89 ? 2.037 5.693 4.935 1.00 92.56 89 GLU A N 1
ATOM 717 C CA . GLU A 1 89 ? 2.871 6.335 3.913 1.00 92.56 89 GLU A CA 1
ATOM 718 C C . GLU A 1 89 ? 4.132 5.505 3.667 1.00 92.56 89 GLU A C 1
ATOM 720 O O . GLU A 1 89 ? 4.446 5.170 2.522 1.00 92.56 89 GLU A O 1
ATOM 725 N N . VAL A 1 90 ? 4.824 5.120 4.743 1.00 92.94 90 VAL A N 1
ATOM 726 C CA . VAL A 1 90 ? 6.043 4.302 4.670 1.00 92.94 90 VAL A CA 1
ATOM 727 C C . VAL A 1 90 ? 5.746 2.961 4.002 1.00 92.94 90 VAL A C 1
ATOM 729 O O . VAL A 1 90 ? 6.470 2.542 3.097 1.00 92.94 90 VAL A O 1
ATOM 732 N N . TRP A 1 91 ? 4.654 2.301 4.396 1.00 95.25 91 TRP A N 1
ATOM 733 C CA . TRP A 1 91 ? 4.261 1.019 3.817 1.00 95.25 91 TRP A CA 1
ATOM 734 C C . TRP A 1 91 ? 3.942 1.121 2.319 1.00 95.25 91 TRP A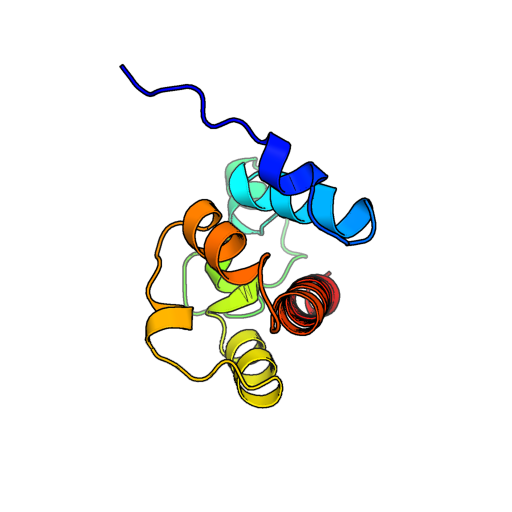 C 1
ATOM 736 O O . TRP A 1 91 ? 4.447 0.323 1.523 1.00 95.25 91 TRP A O 1
ATOM 746 N N . LEU A 1 92 ? 3.147 2.116 1.917 1.00 95.31 92 LEU A N 1
ATOM 747 C CA . LEU A 1 92 ? 2.777 2.339 0.519 1.00 95.31 92 LEU A CA 1
ATOM 748 C C . LEU A 1 92 ? 4.004 2.681 -0.323 1.00 95.31 92 LEU A C 1
ATOM 750 O O . LEU A 1 92 ? 4.187 2.123 -1.406 1.00 95.31 92 LEU A O 1
ATOM 754 N N . ARG A 1 93 ? 4.877 3.555 0.179 1.00 94.38 93 ARG A N 1
ATOM 755 C CA . ARG A 1 93 ? 6.075 3.995 -0.536 1.00 94.38 93 ARG A CA 1
ATOM 756 C C . ARG A 1 93 ? 7.049 2.849 -0.787 1.00 94.38 93 ARG A C 1
ATOM 758 O O . ARG A 1 93 ? 7.513 2.694 -1.915 1.00 94.38 93 ARG A O 1
ATOM 765 N N . ASN A 1 94 ? 7.302 2.022 0.228 1.00 93.50 94 ASN A N 1
ATOM 766 C CA . ASN A 1 94 ? 8.243 0.902 0.140 1.00 93.50 94 ASN A CA 1
ATOM 767 C C . ASN A 1 94 ? 7.818 -0.155 -0.887 1.00 93.50 94 ASN A C 1
ATOM 769 O O . ASN A 1 94 ? 8.670 -0.781 -1.510 1.00 93.50 94 ASN A O 1
ATOM 773 N N . ASN A 1 95 ? 6.512 -0.343 -1.082 1.00 95.12 95 ASN A N 1
ATOM 774 C CA . ASN A 1 95 ? 5.983 -1.402 -1.941 1.00 95.12 95 ASN A CA 1
ATOM 775 C C . ASN A 1 95 ? 5.521 -0.911 -3.327 1.00 95.12 95 ASN A C 1
ATOM 777 O O . ASN A 1 95 ? 5.274 -1.725 -4.215 1.00 95.12 95 ASN A O 1
ATOM 781 N N . SER A 1 96 ? 5.442 0.405 -3.550 1.00 94.81 96 SER A N 1
ATOM 782 C CA . SER A 1 96 ? 5.020 0.994 -4.835 1.00 94.81 96 SER A CA 1
ATOM 783 C C . SER A 1 96 ? 6.142 1.103 -5.877 1.00 94.81 96 SER A C 1
ATOM 785 O O . SER A 1 96 ? 5.928 1.671 -6.946 1.00 94.81 96 SER A O 1
ATOM 787 N N . SER A 1 97 ? 7.337 0.581 -5.581 1.00 90.56 97 SER A N 1
ATOM 788 C CA . SER A 1 97 ? 8.507 0.607 -6.470 1.00 90.56 97 SER A CA 1
ATOM 789 C C . SER A 1 97 ? 9.163 -0.775 -6.588 1.00 90.56 97 SER A C 1
ATOM 791 O O . SER A 1 97 ? 9.048 -1.610 -5.694 1.00 90.56 97 SER A O 1
ATOM 793 N N . GLY A 1 98 ? 9.870 -1.020 -7.695 1.00 91.88 98 GLY A N 1
ATOM 794 C CA . GLY A 1 98 ? 10.569 -2.283 -7.960 1.00 91.88 98 GLY A CA 1
ATOM 795 C C . GLY A 1 98 ? 9.695 -3.375 -8.590 1.00 91.88 98 GLY A C 1
ATOM 796 O O . GLY A 1 98 ? 8.544 -3.153 -8.960 1.00 91.88 98 GLY A O 1
ATOM 797 N N . ASN A 1 99 ? 10.249 -4.584 -8.716 1.00 93.31 99 ASN A N 1
ATOM 798 C CA . ASN A 1 99 ? 9.664 -5.659 -9.535 1.00 93.31 99 ASN A CA 1
ATOM 799 C C . ASN A 1 99 ? 8.303 -6.168 -9.034 1.00 93.31 99 ASN A C 1
ATOM 801 O O . ASN A 1 99 ? 7.499 -6.657 -9.822 1.00 93.31 99 ASN A O 1
ATOM 805 N N . LYS A 1 100 ? 8.032 -6.061 -7.728 1.00 94.38 100 LYS A N 1
ATOM 806 C CA . LYS A 1 100 ? 6.757 -6.493 -7.131 1.00 94.38 100 LYS A CA 1
ATOM 807 C C . LYS A 1 100 ? 5.688 -5.398 -7.127 1.00 94.38 100 LYS A C 1
ATOM 809 O O . LYS A 1 100 ? 4.539 -5.699 -6.805 1.00 94.38 100 LYS A O 1
ATOM 814 N N . ALA A 1 101 ? 6.029 -4.165 -7.510 1.00 95.56 101 ALA A N 1
ATOM 815 C CA . ALA A 1 101 ? 5.110 -3.032 -7.455 1.00 95.56 101 ALA A CA 1
ATOM 816 C C . ALA A 1 101 ? 3.807 -3.253 -8.243 1.00 95.56 101 ALA A C 1
ATOM 818 O O . ALA A 1 101 ? 2.749 -2.963 -7.690 1.00 95.56 101 ALA A O 1
ATOM 819 N N . PRO A 1 102 ? 3.800 -3.824 -9.466 1.00 96.19 102 PRO A N 1
ATOM 820 C CA . PRO A 1 102 ? 2.546 -4.042 -10.190 1.00 96.19 102 PRO A CA 1
ATOM 821 C C . PRO A 1 102 ? 1.578 -4.974 -9.446 1.00 96.19 102 PRO A C 1
ATOM 823 O O . PRO A 1 102 ? 0.389 -4.678 -9.337 1.00 96.19 102 PRO A O 1
ATOM 826 N N . ILE A 1 103 ? 2.096 -6.071 -8.878 1.00 96.50 103 ILE A N 1
ATOM 827 C CA . ILE A 1 103 ? 1.300 -7.036 -8.103 1.00 96.50 103 ILE A CA 1
ATOM 828 C C . ILE A 1 103 ? 0.830 -6.392 -6.797 1.00 96.50 103 ILE A C 1
ATOM 830 O O . ILE A 1 103 ? -0.328 -6.551 -6.416 1.00 96.50 103 ILE A O 1
ATOM 834 N N . PHE A 1 104 ? 1.703 -5.623 -6.140 1.00 96.94 104 PHE A N 1
ATOM 835 C CA . PHE A 1 104 ? 1.349 -4.870 -4.944 1.00 96.94 104 PHE A CA 1
ATOM 836 C C . PHE A 1 104 ? 0.191 -3.902 -5.210 1.00 96.94 104 PHE A C 1
ATOM 838 O O . PHE A 1 104 ? -0.818 -3.945 -4.517 1.00 96.94 104 PHE A O 1
ATOM 845 N N . LEU A 1 105 ? 0.297 -3.066 -6.242 1.00 96.50 105 LEU A N 1
ATOM 846 C CA . LEU A 1 105 ? -0.703 -2.052 -6.579 1.00 96.50 105 LEU A CA 1
ATOM 847 C C . LEU A 1 105 ? -2.040 -2.685 -6.991 1.00 96.50 105 LEU A C 1
ATOM 849 O O . LEU A 1 105 ? -3.103 -2.185 -6.618 1.00 96.50 105 LEU A O 1
ATOM 853 N N . ALA A 1 106 ? -1.999 -3.814 -7.705 1.00 94.56 106 ALA A N 1
ATOM 854 C CA . ALA A 1 106 ? -3.190 -4.597 -8.018 1.00 94.56 106 ALA A CA 1
ATOM 855 C C . ALA A 1 106 ? -3.839 -5.180 -6.751 1.00 94.56 106 ALA A C 1
ATOM 857 O O . ALA A 1 106 ? -5.048 -5.039 -6.564 1.00 94.56 106 ALA A O 1
ATOM 858 N N . GLY A 1 107 ? -3.046 -5.779 -5.857 1.00 95.06 107 GLY A N 1
ATOM 859 C CA . GLY A 1 107 ? -3.514 -6.317 -4.577 1.00 95.06 107 GLY A CA 1
ATOM 860 C C . GLY A 1 107 ? -4.071 -5.244 -3.643 1.00 95.06 107 GLY A C 1
ATOM 861 O O . GLY A 1 107 ? -5.082 -5.464 -2.979 1.00 95.06 107 GLY A O 1
ATOM 862 N N . LEU A 1 108 ? -3.465 -4.057 -3.647 1.00 94.69 108 LEU A N 1
ATOM 863 C CA . LEU A 1 108 ? -3.897 -2.892 -2.883 1.00 94.69 108 LEU A CA 1
ATOM 864 C C . LEU A 1 108 ? -5.291 -2.450 -3.336 1.00 94.69 108 LEU A C 1
ATOM 866 O O . LEU A 1 108 ? -6.207 -2.319 -2.524 1.00 94.69 108 LEU A O 1
ATOM 870 N N . TRP A 1 109 ? -5.461 -2.284 -4.649 1.00 91.44 109 TRP A N 1
ATOM 871 C CA . TRP A 1 109 ? -6.745 -1.926 -5.238 1.00 91.44 109 TRP A CA 1
ATOM 872 C C . TRP A 1 109 ? -7.806 -3.010 -5.016 1.00 91.44 109 TRP A C 1
ATOM 874 O O . TRP A 1 109 ? -8.955 -2.695 -4.709 1.00 91.44 109 TRP A O 1
ATOM 884 N N . TRP A 1 110 ? -7.432 -4.287 -5.134 1.00 90.19 110 TRP A N 1
ATOM 885 C CA . TRP A 1 110 ? -8.344 -5.405 -4.903 1.00 90.19 110 TRP A CA 1
ATOM 886 C C . TRP A 1 110 ? -8.828 -5.460 -3.455 1.00 90.19 110 TRP A C 1
ATOM 888 O O . TRP A 1 110 ? -10.021 -5.615 -3.214 1.00 90.19 110 TRP A O 1
ATOM 898 N N . ASN A 1 111 ? -7.927 -5.269 -2.489 1.00 89.62 111 ASN A N 1
ATOM 899 C CA . ASN A 1 111 ? -8.280 -5.208 -1.073 1.00 89.62 111 ASN A CA 1
ATOM 900 C C . ASN A 1 111 ? -9.258 -4.075 -0.764 1.00 89.62 111 ASN A C 1
ATOM 902 O O . ASN A 1 111 ? -10.209 -4.277 -0.011 1.00 89.62 111 ASN A O 1
ATOM 906 N N . TRP A 1 112 ? -9.043 -2.905 -1.367 1.00 84.69 112 TRP A N 1
ATOM 907 C CA . TRP A 1 112 ? -9.948 -1.771 -1.226 1.00 84.69 112 TRP A CA 1
ATOM 908 C C . TRP A 1 112 ? -11.328 -2.034 -1.849 1.00 84.69 112 TRP A C 1
ATOM 910 O O . TRP A 1 112 ? -12.349 -1.808 -1.198 1.00 84.69 112 TRP A O 1
ATOM 920 N N . ARG A 1 113 ? -11.364 -2.559 -3.080 1.00 82.62 113 ARG A N 1
ATOM 921 C CA . ARG A 1 113 ? -12.603 -2.885 -3.808 1.00 82.62 113 ARG A CA 1
ATOM 922 C C . ARG A 1 113 ? -13.381 -4.046 -3.186 1.00 82.62 113 ARG A C 1
ATOM 924 O O . ARG A 1 113 ? -14.592 -4.101 -3.284 1.00 82.62 113 ARG A O 1
ATOM 931 N N . ALA A 1 114 ? -12.7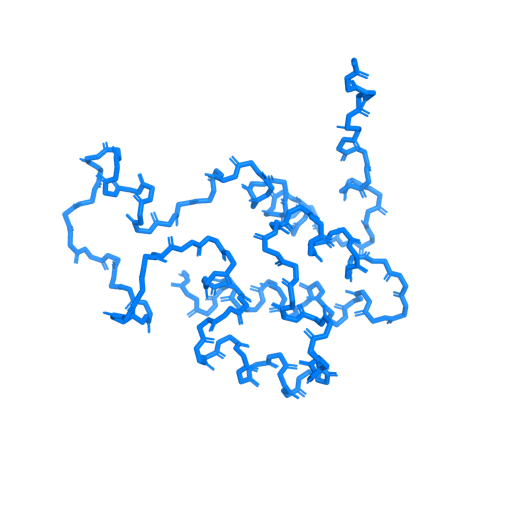15 -4.999 -2.544 1.00 75.88 114 ALA A N 1
ATOM 932 C CA . ALA A 1 114 ? -13.409 -6.072 -1.833 1.00 75.88 114 ALA A CA 1
ATOM 933 C C . ALA A 1 114 ? -14.178 -5.563 -0.596 1.00 75.88 114 ALA A C 1
ATOM 935 O O . ALA A 1 114 ? -14.969 -6.309 -0.024 1.00 75.88 114 ALA A O 1
ATOM 936 N N . ARG A 1 115 ? -13.914 -4.325 -0.157 1.00 68.88 115 ARG A N 1
ATOM 937 C CA . ARG A 1 115 ? -14.554 -3.692 0.999 1.00 68.88 115 ARG A CA 1
ATOM 938 C C . ARG A 1 115 ? -15.654 -2.688 0.624 1.00 68.88 115 ARG A C 1
ATOM 940 O O . ARG A 1 115 ? -16.579 -2.551 1.416 1.00 68.88 115 ARG A O 1
ATOM 947 N N . ASN A 1 116 ? -15.544 -1.997 -0.517 1.00 64.00 116 ASN A N 1
ATOM 948 C CA . ASN A 1 116 ? -16.503 -0.989 -1.009 1.00 64.00 116 ASN A CA 1
ATOM 949 C C . ASN A 1 116 ? -16.996 -1.360 -2.404 1.00 64.00 116 ASN A C 1
ATOM 951 O O . ASN A 1 116 ? -18.211 -1.238 -2.646 1.00 64.00 116 ASN A O 1
#

Foldseek 3Di:
DDDDPPLVLLVPFPDPPVLSVVLVCLLVVNDDDVLVCVVVVNDDPDQDPPDPPDRDHSCCQQPVPPVNVVLCVVLVNPDVVQVPDPRSNVNLSVQSDDDNNVSVSVSSVVSVVVRD

Radius of gyration: 14.45 Å; chains: 1; bounding box: 39×37×30 Å